Protein AF-A0A7K3GEI6-F1 (afdb_monomer)

Nearest PDB structures (foldseek):
  5hxy-assembly2_B  TM=5.503E-01  e=3.562E-04  Thermoplasma acidophilum DSM 1728
  2a3v-assembly1_A  TM=6.502E-01  e=7.588E-03  Vibrio cholerae O1 biovar El Tor str. N16961
  2a3v-assembly1_C  TM=6.602E-01  e=9.518E-03  Vibrio cholerae O1 biovar El Tor str. N16961
  1drg-assembly1_A  TM=6.768E-01  e=1.497E-02  Punavirus P1
  1z19-assembly1_A-2  TM=5.335E-01  e=3.845E-03  Lambdavirus lambda

Solvent-accessible surface area (backbone atoms only — not comparable to full-atom values): 9879 Å² total; per-residue (Å²): 112,80,69,53,55,52,53,51,50,54,54,32,51,76,64,68,75,54,78,98,75,85,75,79,77,79,78,77,75,74,92,83,58,65,61,53,73,66,60,48,49,53,47,42,50,43,36,76,69,43,81,88,51,56,64,68,50,24,36,54,45,40,48,16,43,64,66,29,51,51,56,68,64,60,29,71,31,33,49,78,32,55,45,69,75,88,84,53,33,27,39,54,56,96,86,41,78,44,79,44,58,70,73,57,30,52,42,50,50,53,40,31,52,53,35,52,58,59,34,70,78,50,60,87,49,42,100,66,49,29,47,36,49,32,94,55,58,59,38,48,38,54,55,70,56,52,53,53,52,33,45,75,72,72,37,59,60,66,21,27,21,45,41,24,49,50,53,60,57,68,73,54,133

Secondary structure (DSSP, 8-state):
-HHHHHHHHHHHHTTT-S-S--------PPP-----HHHHHHHHHHHHH-TTS-HHHHHHHHHHHHH---HHHHHT-BTTSEEE-SS-EEEEETTEEEEPPHHHHHHHHHHHHHHHHHHHT-TTS-SS-BSSB-SSTTSBPPHHHHHHHHHHTT--HHHHHHHHHHHHHHT--

Foldseek 3Di:
DVVVVVVVVVVCVVVVNDDDDDDDDPDDDDDDAADDPVLLVVQLCCLQPVPVADLLLSLVLNCLLQQLDQLVQLQPAFLVQFDPPPVWTWGQRVNDTDTDDPSSNVSLVVLSVVQVVVCVVPVVQDVTFTSAAPPRRVHTHDSVVSCVSNVVVVRNSSNSSSVNVVVVVVPPD

pLDDT: mean 85.32, std 12.07, range [47.84, 97.69]

Structure (mmCIF, N/CA/C/O backbone):
data_AF-A0A7K3GEI6-F1
#
_entry.id   AF-A0A7K3GEI6-F1
#
loop_
_atom_site.group_PDB
_atom_site.id
_atom_site.type_symbol
_atom_site.label_atom_id
_atom_site.label_alt_id
_atom_site.label_comp_id
_atom_site.label_asym_id
_atom_site.label_entity_id
_atom_site.label_seq_id
_atom_site.pdbx_PDB_ins_code
_atom_site.Cartn_x
_atom_site.Cartn_y
_atom_site.Cartn_z
_atom_site.occupancy
_atom_site.B_iso_or_equiv
_atom_site.auth_seq_id
_atom_site.auth_comp_id
_atom_site.auth_asym_id
_atom_site.auth_atom_id
_atom_site.pdbx_PDB_model_num
ATOM 1 N N . GLU A 1 1 ? -1.540 -9.153 28.457 1.00 50.53 1 GLU A N 1
ATOM 2 C CA . GLU A 1 1 ? -2.077 -8.898 29.810 1.00 50.53 1 GLU A CA 1
ATOM 3 C C . GLU A 1 1 ? -3.606 -8.743 29.888 1.00 50.53 1 GLU A C 1
ATOM 5 O O . GLU A 1 1 ? -4.266 -9.713 30.228 1.00 50.53 1 GLU A O 1
ATOM 10 N N . ARG A 1 2 ? -4.267 -7.625 29.520 1.00 51.91 2 ARG A N 1
ATOM 11 C CA . ARG A 1 2 ? -5.748 -7.498 29.722 1.00 51.91 2 ARG A CA 1
ATOM 12 C C . ARG A 1 2 ? -6.632 -8.464 28.908 1.00 51.91 2 ARG A C 1
ATOM 14 O O . ARG A 1 2 ? -7.770 -8.736 29.287 1.00 51.91 2 ARG A O 1
ATOM 21 N N . ARG A 1 3 ? -6.141 -8.974 27.773 1.00 54.47 3 ARG A N 1
ATOM 22 C CA . ARG A 1 3 ? -6.881 -9.917 26.909 1.00 54.47 3 ARG A CA 1
ATOM 23 C C . ARG A 1 3 ? -6.911 -11.334 27.500 1.00 54.47 3 ARG A C 1
ATOM 25 O O . ARG A 1 3 ? -7.898 -12.038 27.308 1.00 54.47 3 ARG A O 1
ATOM 32 N N . GLU A 1 4 ? -5.875 -11.700 28.254 1.00 60.50 4 GLU A N 1
ATOM 33 C CA . GLU A 1 4 ? -5.721 -13.007 28.909 1.00 60.50 4 GLU A CA 1
ATOM 34 C C . GLU A 1 4 ? -6.626 -13.115 30.136 1.00 60.50 4 GLU A C 1
ATOM 36 O O . GLU A 1 4 ? -7.313 -14.118 30.301 1.00 60.50 4 GLU A O 1
ATOM 41 N N . VAL A 1 5 ? -6.761 -12.027 30.904 1.00 67.94 5 VAL A N 1
ATOM 42 C CA . VAL A 1 5 ? -7.692 -11.938 32.045 1.00 67.94 5 VAL A CA 1
ATOM 43 C C . VAL A 1 5 ? -9.134 -12.234 31.622 1.00 67.94 5 VAL A C 1
ATOM 45 O O . VAL A 1 5 ? -9.867 -12.927 32.317 1.00 67.94 5 VAL A O 1
ATOM 48 N N . ARG A 1 6 ? -9.558 -11.772 30.442 1.00 64.38 6 ARG A N 1
ATOM 49 C CA . ARG A 1 6 ? -10.926 -12.001 29.956 1.00 64.38 6 ARG A CA 1
ATOM 50 C C . ARG A 1 6 ? -11.155 -13.438 29.483 1.00 64.38 6 ARG A C 1
ATOM 52 O O . ARG A 1 6 ? -12.241 -13.973 29.696 1.00 64.38 6 ARG A O 1
ATOM 59 N N . ALA A 1 7 ? -10.154 -14.057 28.855 1.00 69.31 7 ALA A N 1
ATOM 60 C CA . ALA A 1 7 ? -10.209 -15.472 28.491 1.00 69.31 7 ALA A CA 1
ATOM 61 C C . ALA A 1 7 ? -10.285 -16.346 29.752 1.00 69.31 7 ALA A C 1
ATOM 63 O O . ALA A 1 7 ? -11.140 -17.223 29.834 1.00 69.31 7 ALA A O 1
ATOM 64 N N . PHE A 1 8 ? -9.483 -16.018 30.767 1.00 73.25 8 PHE A N 1
ATOM 65 C CA . PHE A 1 8 ? -9.502 -16.674 32.071 1.00 73.25 8 PHE A CA 1
ATOM 66 C C . PHE A 1 8 ? -10.840 -16.500 32.806 1.00 73.25 8 PHE A C 1
ATOM 68 O O . PHE A 1 8 ? -11.399 -17.478 33.284 1.00 73.25 8 PHE A O 1
ATOM 75 N N . ILE A 1 9 ? -11.422 -15.295 32.831 1.00 72.25 9 ILE A N 1
ATOM 76 C CA . ILE A 1 9 ? -12.725 -15.049 33.478 1.00 72.25 9 ILE A CA 1
ATOM 77 C C . ILE A 1 9 ? -13.868 -15.756 32.738 1.00 72.25 9 ILE A C 1
ATOM 79 O O . ILE A 1 9 ? -14.776 -16.286 33.373 1.00 72.25 9 ILE A O 1
ATOM 83 N N . THR A 1 10 ? -13.822 -15.815 31.404 1.00 71.31 10 THR A N 1
ATOM 84 C CA . THR A 1 10 ? -14.814 -16.563 30.609 1.00 71.31 10 THR A CA 1
ATOM 85 C C . THR A 1 10 ? -14.706 -18.066 30.884 1.00 71.31 10 THR A C 1
ATOM 87 O O . THR A 1 10 ? -15.714 -18.727 31.121 1.00 71.31 10 THR A O 1
ATOM 90 N N . TRP A 1 11 ? -13.479 -18.590 30.931 1.00 77.31 11 TRP A N 1
ATOM 91 C CA . TRP A 1 11 ? -13.173 -19.974 31.298 1.00 77.31 11 TRP A CA 1
ATOM 92 C C . TRP A 1 11 ? -13.613 -20.315 32.732 1.00 77.31 11 TRP A C 1
ATOM 94 O O . TRP A 1 11 ? -14.199 -21.371 32.959 1.00 77.31 11 TRP A O 1
ATOM 104 N N . ALA A 1 12 ? -13.389 -19.410 33.688 1.00 74.69 12 ALA A N 1
ATOM 105 C CA . ALA A 1 12 ? -13.727 -19.604 35.096 1.00 74.69 12 ALA A CA 1
ATOM 106 C C . ALA A 1 12 ? -15.241 -19.521 35.349 1.00 74.69 12 ALA A C 1
ATOM 108 O O . ALA A 1 12 ? -15.768 -20.308 36.134 1.00 74.69 12 ALA A O 1
ATOM 109 N N . ARG A 1 13 ? -15.962 -18.645 34.627 1.00 71.81 13 ARG A N 1
ATOM 110 C CA . ARG A 1 13 ? -17.436 -18.628 34.600 1.00 71.81 13 ARG A CA 1
ATOM 111 C C . ARG A 1 13 ? -18.013 -19.929 34.045 1.00 71.81 13 ARG A C 1
ATOM 113 O O . ARG A 1 13 ? -18.957 -20.454 34.617 1.00 71.81 13 ARG A O 1
ATOM 120 N N . GLY A 1 14 ? -17.417 -20.483 32.986 1.00 70.69 14 GLY A N 1
ATOM 121 C CA . GLY A 1 14 ? -17.824 -21.780 32.429 1.00 70.69 14 GLY A CA 1
ATOM 122 C C . GLY A 1 14 ? -17.615 -22.971 33.374 1.00 70.69 14 GLY A C 1
ATOM 123 O O . GLY A 1 14 ? -18.184 -24.032 33.143 1.00 70.69 14 GLY A O 1
ATOM 124 N N . ARG A 1 15 ? -16.818 -22.805 34.439 1.00 76.69 15 ARG A N 1
ATOM 125 C CA . ARG A 1 15 ? -16.563 -23.821 35.474 1.00 76.69 15 ARG A CA 1
ATOM 126 C C . ARG A 1 15 ? -17.203 -23.497 36.831 1.00 76.69 15 ARG A C 1
ATOM 128 O O . ARG A 1 15 ? -16.902 -24.179 37.804 1.00 76.69 15 ARG A O 1
ATOM 135 N N . SER A 1 16 ? -18.046 -22.465 36.914 1.00 70.94 16 SER A N 1
ATOM 136 C CA . SER A 1 16 ? -18.673 -22.006 38.167 1.00 70.94 16 SER A CA 1
ATOM 137 C C . SER A 1 16 ? -17.674 -21.667 39.286 1.00 70.94 16 SER A C 1
ATOM 139 O O . SER A 1 16 ? -17.991 -21.773 40.465 1.00 70.94 16 SER A O 1
ATOM 141 N N . LEU A 1 17 ? -16.456 -21.247 38.924 1.00 72.69 17 LEU A N 1
ATOM 142 C CA . LEU A 1 17 ? -15.379 -20.925 39.873 1.00 72.69 17 LEU A CA 1
ATOM 143 C C . LEU A 1 17 ? -15.407 -19.457 40.342 1.00 72.69 17 LEU A C 1
ATOM 145 O O . LEU A 1 17 ? -14.544 -19.043 41.110 1.00 72.69 17 LEU A O 1
ATOM 149 N N . LEU A 1 18 ? -16.359 -18.652 39.855 1.00 63.88 18 LEU A N 1
ATOM 150 C CA . LEU A 1 18 ? -16.500 -17.227 40.167 1.00 63.88 18 LEU A CA 1
ATOM 151 C C . LEU A 1 18 ? -17.973 -16.8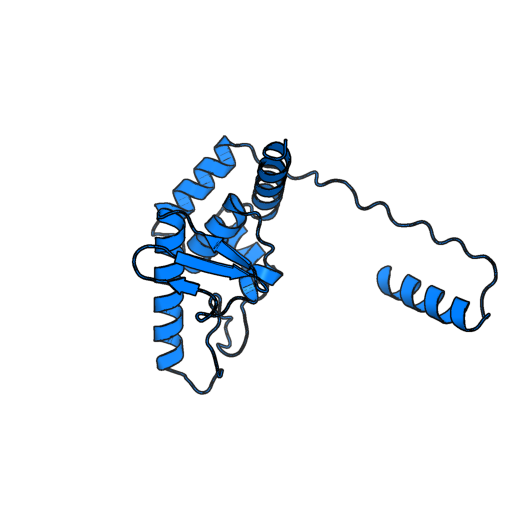62 40.396 1.00 63.88 18 LEU A C 1
ATOM 153 O O . LEU A 1 18 ? -18.846 -17.350 39.680 1.00 63.88 18 LEU A O 1
ATOM 157 N N . GLY A 1 19 ? -18.224 -15.952 41.344 1.00 66.94 19 GLY A N 1
ATOM 158 C CA . GLY A 1 19 ? -19.508 -15.257 41.495 1.00 66.94 19 GLY A CA 1
ATOM 159 C C . GLY A 1 19 ? -19.751 -14.207 40.398 1.00 66.94 19 GLY A C 1
ATOM 160 O O . GLY A 1 19 ? -19.047 -14.161 39.384 1.00 66.94 19 GLY A O 1
ATOM 161 N N . GLU A 1 20 ? -20.748 -13.339 40.591 1.00 57.25 20 GLU A N 1
ATOM 162 C CA . GLU A 1 20 ? -21.170 -12.348 39.593 1.00 57.25 20 GLU A CA 1
ATOM 163 C C . GLU A 1 20 ? -20.131 -11.218 39.411 1.00 57.25 20 GLU A C 1
ATOM 165 O O . GLU A 1 20 ? -20.207 -10.143 39.993 1.00 57.25 20 GLU A O 1
ATOM 170 N N . LEU A 1 21 ? -19.101 -11.473 38.601 1.00 60.53 21 LEU A N 1
ATOM 171 C CA . LEU A 1 21 ? -18.033 -10.511 38.320 1.00 60.53 21 LEU A CA 1
ATOM 172 C C . LEU A 1 21 ? -18.286 -9.800 36.987 1.00 60.53 21 LEU A C 1
ATOM 174 O O . LEU A 1 21 ? -17.999 -10.362 35.928 1.00 60.53 21 LEU A O 1
ATOM 178 N N . VAL A 1 22 ? -18.811 -8.576 37.000 1.00 60.19 22 VAL A N 1
ATOM 179 C CA . VAL A 1 22 ? -18.979 -7.764 35.782 1.00 60.19 22 VAL A CA 1
ATOM 180 C C . VAL A 1 22 ? -17.644 -7.118 35.414 1.00 60.19 22 VAL A C 1
ATOM 182 O O . VAL A 1 22 ? -17.182 -6.200 36.083 1.00 60.19 22 VAL A O 1
ATOM 185 N N . VAL A 1 23 ? -17.014 -7.582 34.332 1.00 64.12 23 VAL A N 1
ATOM 186 C CA . VAL A 1 23 ? -15.820 -6.931 33.770 1.00 64.12 23 VAL A CA 1
ATOM 187 C C . VAL A 1 23 ? -16.275 -5.839 32.800 1.00 64.12 23 VAL A C 1
ATOM 189 O O . VAL A 1 23 ? -16.853 -6.174 31.759 1.00 64.12 23 VAL A O 1
ATOM 192 N N . PRO A 1 24 ? -16.011 -4.547 33.071 1.00 62.53 24 PRO A N 1
ATOM 193 C CA . PRO A 1 24 ? -16.383 -3.477 32.158 1.00 62.53 24 PRO A CA 1
ATOM 194 C C . PRO A 1 24 ? -15.694 -3.669 30.808 1.00 62.53 24 PRO A C 1
ATOM 196 O O . PRO A 1 24 ? -14.483 -3.900 30.720 1.00 62.53 24 PRO A O 1
ATOM 199 N N . ARG A 1 25 ? -16.464 -3.564 29.723 1.00 58.53 25 ARG A N 1
ATOM 200 C CA . ARG A 1 25 ? -15.909 -3.591 28.369 1.00 58.53 25 ARG A CA 1
ATOM 201 C C . ARG A 1 25 ? -15.037 -2.345 28.214 1.00 58.53 25 ARG A C 1
ATOM 203 O O . ARG A 1 25 ? -15.547 -1.230 28.282 1.00 58.53 25 ARG A O 1
ATOM 210 N N . ALA A 1 26 ? -13.728 -2.526 28.029 1.00 62.66 26 ALA A N 1
ATOM 211 C CA . ALA A 1 26 ? -12.836 -1.406 27.748 1.00 62.66 26 ALA A CA 1
ATOM 212 C C . ALA A 1 26 ? -13.373 -0.655 26.521 1.00 62.66 26 ALA A C 1
ATOM 214 O O . ALA A 1 26 ? -13.489 -1.244 25.442 1.00 62.66 26 ALA A O 1
ATOM 215 N N . ARG A 1 27 ? -13.743 0.619 26.699 1.00 57.66 27 ARG A N 1
ATOM 216 C CA . ARG A 1 27 ? -14.140 1.477 25.582 1.00 57.66 27 ARG A CA 1
ATOM 217 C C . ARG A 1 27 ? -12.931 1.606 24.663 1.00 57.66 27 ARG A C 1
ATOM 219 O O . ARG A 1 27 ? -11.873 2.064 25.087 1.00 57.66 27 ARG A O 1
ATOM 226 N N . ILE A 1 28 ? -13.076 1.155 23.423 1.00 64.38 28 ILE A N 1
ATOM 227 C CA . ILE A 1 28 ? -12.092 1.445 22.386 1.00 64.38 28 ILE A CA 1
ATOM 228 C C . ILE A 1 28 ? -12.286 2.924 22.062 1.00 64.38 28 ILE A C 1
ATOM 230 O O . ILE A 1 28 ? -13.370 3.312 21.631 1.00 64.38 28 ILE A O 1
ATOM 234 N N . ALA A 1 29 ? -11.277 3.748 22.348 1.00 68.06 29 ALA A N 1
ATOM 235 C CA . ALA A 1 29 ? -11.319 5.163 22.008 1.00 68.06 29 ALA A CA 1
ATOM 236 C C . ALA A 1 29 ? -11.502 5.326 20.492 1.00 68.06 29 ALA A C 1
ATOM 238 O O . ALA A 1 29 ? -10.930 4.556 19.712 1.00 68.06 29 ALA A O 1
ATOM 239 N N . ALA A 1 30 ? -12.297 6.319 20.091 1.00 69.50 30 ALA A N 1
ATOM 240 C CA . ALA A 1 30 ? -12.424 6.686 18.688 1.00 69.50 30 ALA A CA 1
ATOM 241 C C . ALA A 1 30 ? -11.033 7.006 18.101 1.00 69.50 30 ALA A C 1
ATOM 243 O O . ALA A 1 30 ? -10.150 7.463 18.839 1.00 69.50 30 ALA A O 1
ATOM 244 N N . PRO A 1 31 ? -10.802 6.757 16.798 1.00 71.62 31 PRO A N 1
ATOM 245 C CA . PRO A 1 31 ? -9.582 7.211 16.147 1.00 71.62 31 PRO A CA 1
ATOM 246 C C . PRO A 1 31 ? -9.416 8.717 16.379 1.00 71.62 31 PRO A C 1
ATOM 248 O O . PRO A 1 31 ? -10.359 9.467 16.171 1.00 71.62 31 PRO A O 1
ATOM 251 N N . SER A 1 32 ? -8.243 9.143 16.845 1.00 79.00 32 SER A N 1
ATOM 252 C CA . SER A 1 32 ? -7.947 10.552 17.153 1.00 79.00 32 SER A CA 1
ATOM 253 C C . SER A 1 32 ? -6.798 11.123 16.324 1.00 79.00 32 SER A C 1
ATOM 255 O O . SER A 1 32 ? -6.472 12.298 16.437 1.00 79.00 32 SER A O 1
ATOM 257 N N . VAL A 1 33 ? -6.156 10.281 15.513 1.00 82.88 33 VAL A N 1
ATOM 258 C CA . VAL A 1 33 ? -5.004 10.651 14.691 1.00 82.88 33 VAL A CA 1
ATOM 259 C C . VAL A 1 33 ? -5.464 10.675 13.243 1.00 82.88 33 VAL A C 1
ATOM 261 O O . VAL A 1 33 ? -5.697 9.612 12.666 1.00 82.88 33 VAL A O 1
ATOM 264 N N . PHE A 1 34 ? -5.588 11.869 12.687 1.00 85.56 34 PHE A N 1
ATOM 265 C CA . PHE A 1 34 ? -5.954 12.137 11.298 1.00 85.56 34 PHE A CA 1
ATOM 266 C C . PHE A 1 34 ? -4.881 13.033 10.675 1.00 85.56 34 PHE A C 1
ATOM 268 O O . PHE A 1 34 ? -4.053 13.588 11.398 1.00 85.56 34 PHE A O 1
ATOM 275 N N . MET A 1 35 ? -4.869 13.109 9.350 1.00 89.62 35 MET A N 1
ATOM 276 C CA . MET A 1 35 ? -4.080 14.091 8.599 1.00 89.62 35 MET A CA 1
ATOM 277 C C . MET A 1 35 ? -5.043 15.024 7.866 1.00 89.62 35 MET A C 1
ATOM 279 O O . MET A 1 35 ? -6.235 14.727 7.772 1.00 89.62 35 MET A O 1
ATOM 283 N N . THR A 1 36 ? -4.562 16.150 7.369 1.00 88.38 36 THR A N 1
ATOM 284 C CA . THR A 1 36 ? -5.364 16.986 6.471 1.00 88.38 36 THR A CA 1
ATOM 285 C C . THR A 1 36 ? -5.445 16.345 5.082 1.00 88.38 36 THR A C 1
ATOM 287 O O . THR A 1 36 ? -4.620 15.498 4.724 1.00 88.38 36 THR A O 1
ATOM 290 N N . ASP A 1 37 ? -6.435 16.738 4.281 1.00 86.00 37 ASP A N 1
ATOM 291 C CA . ASP A 1 37 ? -6.546 16.266 2.893 1.00 86.00 37 ASP A CA 1
ATOM 292 C C . ASP A 1 37 ? -5.344 16.718 2.043 1.00 86.00 37 ASP A C 1
ATOM 294 O O . ASP A 1 37 ? -4.873 15.970 1.185 1.00 86.00 37 ASP A O 1
ATOM 298 N N . GLU A 1 38 ? -4.791 17.899 2.342 1.00 88.81 38 GLU A N 1
ATOM 299 C CA . GLU A 1 38 ? -3.553 18.428 1.754 1.00 88.81 38 GLU A CA 1
ATOM 300 C C . GLU A 1 38 ? -2.361 17.500 2.053 1.00 88.81 38 GLU A C 1
ATOM 302 O O . GLU A 1 38 ? -1.683 17.037 1.136 1.00 88.81 38 GLU A O 1
ATOM 307 N N . GLU A 1 39 ? -2.153 17.141 3.327 1.00 91.62 39 GLU A N 1
ATOM 308 C CA . GLU A 1 39 ? -1.071 16.244 3.763 1.00 91.62 39 GLU A CA 1
ATOM 309 C C . GLU A 1 39 ? -1.198 14.848 3.136 1.00 91.62 39 GLU A C 1
ATOM 311 O O . GLU A 1 39 ? -0.198 14.217 2.776 1.00 91.62 39 GLU A O 1
ATOM 316 N N . GLN A 1 40 ? -2.427 14.342 3.009 1.00 91.88 40 GLN A N 1
ATOM 317 C CA . GLN A 1 40 ? -2.684 13.057 2.367 1.00 91.88 40 GLN A CA 1
ATOM 318 C C . GLN A 1 40 ? -2.374 13.101 0.872 1.00 91.88 40 GLN A C 1
ATOM 320 O O . GLN A 1 40 ? -1.754 12.173 0.343 1.00 91.88 40 GLN A O 1
ATOM 325 N N . THR A 1 41 ? -2.789 14.175 0.204 1.00 91.94 41 THR A N 1
ATOM 326 C CA . THR A 1 41 ? -2.553 14.402 -1.224 1.00 91.94 41 THR A CA 1
ATOM 327 C C . THR A 1 41 ? -1.061 14.526 -1.513 1.00 91.94 41 THR A C 1
ATOM 329 O O . THR A 1 41 ? -0.554 13.862 -2.416 1.00 91.94 41 THR A O 1
ATOM 332 N N . GLU A 1 42 ? -0.324 15.282 -0.698 1.00 94.69 42 GLU A N 1
ATOM 333 C CA . GLU A 1 42 ? 1.131 15.402 -0.804 1.00 94.69 42 GLU A CA 1
ATOM 334 C C . GLU A 1 42 ? 1.825 14.037 -0.659 1.00 94.69 42 GLU A C 1
ATOM 336 O O . GLU A 1 42 ? 2.670 13.663 -1.478 1.00 94.69 42 GLU A O 1
ATOM 341 N N . GLN A 1 43 ? 1.442 13.243 0.346 1.00 95.25 43 GLN A N 1
ATOM 342 C CA . GLN A 1 43 ? 2.017 11.911 0.544 1.00 95.25 43 GLN A CA 1
ATOM 343 C C . GLN A 1 43 ? 1.696 10.956 -0.614 1.00 95.25 43 GLN A C 1
ATOM 345 O O . GLN A 1 43 ? 2.569 10.185 -1.018 1.00 95.25 43 GLN A O 1
ATOM 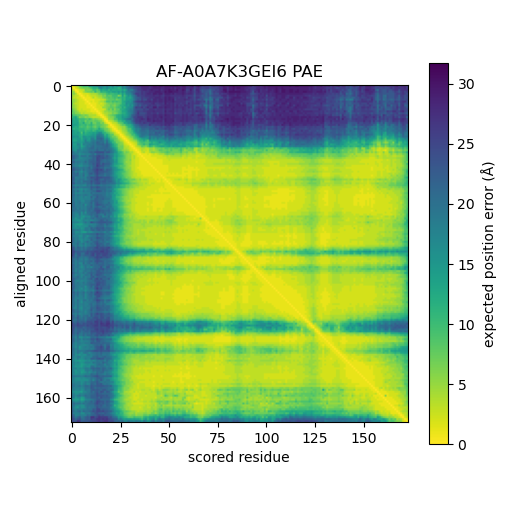350 N N . LEU A 1 44 ? 0.486 11.018 -1.182 1.00 94.31 44 LEU A N 1
ATOM 351 C CA . LEU A 1 44 ? 0.116 10.245 -2.372 1.00 94.31 44 LEU A CA 1
ATOM 352 C C . LEU A 1 44 ? 0.941 10.661 -3.595 1.00 94.31 44 LEU A C 1
ATOM 354 O O . LEU A 1 44 ? 1.493 9.792 -4.271 1.00 94.31 44 LEU A O 1
ATOM 358 N N . HIS A 1 45 ? 1.102 11.965 -3.843 1.00 94.38 45 HIS A N 1
ATOM 359 C CA . HIS A 1 45 ? 1.955 12.467 -4.923 1.00 94.38 45 HIS A CA 1
ATOM 360 C C . HIS A 1 45 ? 3.393 11.968 -4.790 1.00 94.38 45 HIS A C 1
ATOM 362 O O . HIS A 1 45 ? 3.971 11.495 -5.769 1.00 94.38 45 HIS A O 1
ATOM 368 N N . ARG A 1 46 ? 3.951 11.973 -3.574 1.00 96.06 46 ARG A N 1
ATOM 369 C CA . ARG A 1 46 ? 5.276 11.395 -3.316 1.00 96.06 46 ARG A CA 1
ATOM 370 C C . ARG A 1 46 ? 5.309 9.895 -3.602 1.00 96.06 46 ARG A C 1
ATOM 372 O O . ARG A 1 46 ? 6.232 9.428 -4.261 1.00 96.06 46 ARG A O 1
ATOM 379 N N . CYS A 1 47 ? 4.298 9.125 -3.191 1.00 96.00 47 CYS A N 1
ATOM 380 C CA . CYS A 1 47 ? 4.229 7.704 -3.541 1.00 96.00 47 CYS A CA 1
ATOM 381 C C . CYS A 1 47 ? 4.246 7.472 -5.064 1.00 96.00 47 CYS A C 1
ATOM 383 O O . CYS A 1 47 ? 4.886 6.524 -5.519 1.00 96.00 47 CYS A O 1
ATOM 385 N N . PHE A 1 48 ? 3.595 8.322 -5.860 1.00 95.00 48 PHE A N 1
ATOM 386 C CA . PHE A 1 48 ? 3.520 8.145 -7.314 1.00 95.00 48 PHE A CA 1
ATOM 387 C C . PHE A 1 48 ? 4.737 8.677 -8.076 1.00 95.00 48 PHE A C 1
ATOM 389 O O . PHE A 1 48 ? 5.169 8.021 -9.029 1.00 95.00 48 PHE A O 1
ATOM 396 N N . GLY A 1 49 ? 5.308 9.808 -7.654 1.00 93.31 49 GLY A N 1
ATOM 397 C CA . GLY A 1 49 ? 6.320 10.549 -8.417 1.00 93.31 49 GLY A CA 1
ATOM 398 C C . GLY A 1 49 ? 7.741 10.553 -7.848 1.00 93.31 49 GLY A C 1
ATOM 399 O O . GLY A 1 49 ? 8.667 10.879 -8.582 1.00 93.31 49 GLY A O 1
ATOM 400 N N . ASP A 1 50 ? 7.950 10.196 -6.577 1.00 94.75 50 ASP A N 1
ATOM 401 C CA . ASP A 1 50 ? 9.280 10.247 -5.956 1.00 94.75 50 ASP A CA 1
ATOM 402 C C . ASP A 1 50 ? 10.007 8.898 -6.088 1.00 94.75 50 ASP A C 1
ATOM 404 O O . ASP A 1 50 ? 9.847 7.993 -5.265 1.00 94.75 50 ASP A O 1
ATOM 408 N N . ASP A 1 51 ? 10.819 8.756 -7.137 1.00 92.75 51 ASP A N 1
ATOM 409 C CA . ASP A 1 51 ? 11.611 7.546 -7.395 1.00 92.75 51 ASP A CA 1
ATOM 410 C C . ASP A 1 51 ? 12.779 7.346 -6.407 1.00 92.75 51 ASP A C 1
ATOM 412 O O . ASP A 1 51 ? 13.375 6.268 -6.383 1.00 92.75 51 ASP A O 1
ATOM 416 N N . SER A 1 52 ? 13.083 8.328 -5.545 1.00 94.19 52 SER A N 1
ATOM 417 C CA . SER A 1 52 ? 14.046 8.141 -4.447 1.00 94.19 52 SER A CA 1
ATOM 418 C C . SER A 1 52 ? 13.483 7.268 -3.319 1.00 94.19 52 SER A C 1
ATOM 420 O O . SER A 1 52 ? 14.233 6.687 -2.527 1.00 94.19 52 SER A O 1
ATOM 422 N N . LEU A 1 53 ? 12.153 7.140 -3.247 1.00 96.00 53 LEU A N 1
ATOM 423 C CA . LEU A 1 53 ? 11.489 6.263 -2.298 1.00 96.00 53 LEU A CA 1
ATOM 424 C C . LEU A 1 53 ? 11.570 4.801 -2.762 1.00 96.00 53 LEU A C 1
ATOM 426 O O . LEU A 1 53 ? 11.263 4.496 -3.918 1.00 96.00 53 LEU A O 1
ATOM 430 N N . PRO A 1 54 ? 11.879 3.857 -1.852 1.00 96.44 54 PRO A N 1
ATOM 431 C CA . PRO A 1 54 ? 11.819 2.436 -2.167 1.00 96.44 54 PRO A CA 1
ATOM 432 C C . PRO A 1 54 ? 10.448 2.027 -2.727 1.00 96.44 54 PRO A C 1
ATOM 434 O O . PRO A 1 54 ? 9.407 2.463 -2.228 1.00 96.44 54 PRO A O 1
ATOM 437 N N . LEU A 1 55 ? 10.434 1.153 -3.736 1.00 96.81 55 LEU A N 1
ATOM 438 C CA . LEU A 1 55 ? 9.199 0.737 -4.411 1.00 96.81 55 LEU A CA 1
ATOM 439 C C . LEU A 1 55 ? 8.166 0.128 -3.449 1.00 96.81 55 LEU A C 1
ATOM 441 O O . LEU A 1 55 ? 6.971 0.403 -3.562 1.00 96.81 55 LEU A O 1
ATOM 445 N N . ASP A 1 56 ? 8.620 -0.626 -2.448 1.00 95.31 56 ASP A N 1
ATOM 446 C CA . ASP A 1 56 ? 7.749 -1.219 -1.435 1.00 95.31 56 ASP A CA 1
ATOM 447 C C . ASP A 1 56 ? 7.110 -0.156 -0.524 1.00 95.31 56 ASP A C 1
ATOM 449 O O . ASP A 1 56 ? 5.947 -0.288 -0.145 1.00 95.31 56 ASP A O 1
ATOM 453 N N . VAL A 1 57 ? 7.829 0.932 -0.228 1.00 96.62 57 VAL A N 1
ATOM 454 C CA . VAL A 1 57 ? 7.326 2.098 0.521 1.00 96.62 57 VAL A CA 1
ATOM 455 C C . VAL A 1 57 ? 6.279 2.844 -0.293 1.00 96.62 57 VAL A C 1
ATOM 457 O O . VAL A 1 57 ? 5.209 3.139 0.235 1.00 96.62 57 VAL A O 1
ATOM 460 N N . ARG A 1 58 ? 6.551 3.105 -1.575 1.00 97.69 58 ARG A N 1
ATOM 461 C CA . ARG A 1 58 ? 5.609 3.765 -2.493 1.00 97.69 58 ARG A CA 1
ATOM 462 C C . ARG A 1 58 ? 4.323 2.961 -2.646 1.00 97.69 58 ARG A C 1
ATOM 464 O O . ARG A 1 58 ? 3.231 3.493 -2.470 1.00 97.69 58 ARG A O 1
ATOM 471 N N . THR A 1 59 ? 4.457 1.659 -2.891 1.00 97.31 59 THR A N 1
ATOM 472 C CA . THR A 1 59 ? 3.323 0.748 -3.095 1.00 97.31 59 THR A CA 1
ATOM 473 C C . THR A 1 59 ? 2.497 0.589 -1.817 1.00 97.31 59 THR A C 1
ATOM 475 O O . THR A 1 59 ? 1.279 0.770 -1.838 1.00 97.31 59 THR A O 1
ATOM 478 N N . ALA A 1 60 ? 3.137 0.291 -0.679 1.00 96.44 60 ALA A N 1
ATOM 479 C CA . ALA A 1 60 ? 2.425 0.132 0.588 1.00 96.44 60 ALA A CA 1
ATOM 480 C C . ALA A 1 60 ? 1.815 1.451 1.085 1.00 96.44 60 ALA A C 1
ATOM 482 O O . ALA A 1 60 ? 0.717 1.444 1.647 1.00 96.44 60 ALA A O 1
ATOM 483 N N . GLY A 1 61 ? 2.510 2.571 0.866 1.00 96.06 61 GLY A N 1
ATOM 484 C CA . GLY A 1 61 ? 2.039 3.918 1.170 1.00 96.06 61 GLY A CA 1
ATOM 485 C C . GLY A 1 61 ? 0.768 4.249 0.399 1.00 96.06 61 GLY A C 1
ATOM 486 O O . GLY A 1 61 ? -0.255 4.498 1.031 1.00 96.06 61 GLY A O 1
ATOM 487 N N . ALA A 1 62 ? 0.790 4.141 -0.932 1.00 96.25 62 ALA A N 1
ATOM 488 C CA . ALA A 1 62 ? -0.369 4.417 -1.782 1.00 96.25 62 ALA A CA 1
ATOM 489 C C . ALA A 1 62 ? -1.589 3.557 -1.411 1.00 96.25 62 ALA A C 1
ATOM 491 O O . ALA A 1 62 ? -2.686 4.080 -1.229 1.00 96.25 62 ALA A O 1
ATOM 492 N N . LEU A 1 63 ? -1.399 2.247 -1.209 1.00 95.25 63 LEU A N 1
ATOM 493 C CA . LEU A 1 63 ? -2.485 1.345 -0.805 1.00 95.25 63 LEU A CA 1
ATOM 494 C C . LEU A 1 63 ? -3.062 1.686 0.579 1.00 95.25 63 LEU A C 1
ATOM 496 O O . LEU A 1 63 ? -4.263 1.546 0.812 1.00 95.25 63 LEU A O 1
ATOM 500 N N . THR A 1 64 ? -2.216 2.129 1.510 1.00 94.12 64 THR A N 1
ATOM 501 C CA . THR A 1 64 ? -2.649 2.506 2.862 1.00 94.12 64 THR A CA 1
ATOM 502 C C . THR A 1 64 ? -3.363 3.856 2.869 1.00 94.12 64 THR A C 1
ATOM 504 O O . THR A 1 64 ? -4.383 3.990 3.541 1.00 94.12 64 THR A O 1
ATOM 507 N N . LEU A 1 65 ? -2.832 4.836 2.135 1.00 93.12 65 LEU A N 1
ATOM 508 C CA . LEU A 1 65 ? -3.348 6.203 2.060 1.00 93.12 65 LEU A CA 1
ATOM 509 C C . LEU A 1 65 ? -4.664 6.275 1.286 1.00 93.12 65 LEU A C 1
ATOM 511 O O . LEU A 1 65 ? -5.549 7.013 1.690 1.00 93.12 65 LEU A O 1
ATOM 515 N N . LEU A 1 66 ? -4.808 5.500 0.209 1.00 91.56 66 LEU A N 1
ATOM 516 C CA . LEU A 1 66 ? -5.991 5.576 -0.647 1.00 91.56 66 LEU A CA 1
ATOM 517 C C . LEU A 1 66 ? -7.137 4.681 -0.163 1.00 91.56 66 LEU A C 1
ATOM 519 O O . LEU A 1 66 ? -8.287 5.098 -0.151 1.00 91.56 66 LEU A O 1
ATOM 523 N N . PHE A 1 67 ? -6.832 3.451 0.257 1.00 89.88 67 PHE A N 1
ATOM 524 C CA . PHE A 1 67 ? -7.860 2.451 0.581 1.00 89.88 67 PHE A CA 1
ATOM 525 C C . PHE A 1 67 ? -7.964 2.130 2.071 1.00 89.88 67 PHE A C 1
ATOM 527 O O . PHE A 1 67 ? -8.782 1.310 2.486 1.00 89.88 67 PHE A O 1
ATOM 534 N N . GLY A 1 68 ? -7.090 2.696 2.903 1.00 90.06 68 GLY A N 1
ATOM 535 C CA . GLY A 1 68 ? -7.092 2.406 4.331 1.00 90.06 68 GLY A CA 1
ATOM 536 C C . GLY A 1 68 ? -6.824 0.932 4.664 1.00 90.06 68 GLY A C 1
ATOM 537 O O . GLY A 1 68 ? -7.305 0.425 5.696 1.00 90.06 68 GLY A O 1
ATOM 538 N N . LEU A 1 69 ? -6.057 0.232 3.815 1.00 90.06 69 LEU A N 1
ATOM 539 C CA . LEU A 1 69 ? -5.720 -1.170 4.042 1.00 90.06 69 LEU A CA 1
ATOM 540 C C . LEU A 1 69 ? -4.946 -1.338 5.353 1.00 90.06 69 LEU A C 1
ATOM 542 O O . LEU A 1 69 ? -4.117 -0.523 5.762 1.00 90.06 69 LEU A O 1
ATOM 546 N N . GLN A 1 70 ? -5.246 -2.420 6.066 1.00 87.69 70 GLN A N 1
ATOM 547 C CA . GLN A 1 70 ? -4.500 -2.768 7.269 1.00 87.69 70 GLN A CA 1
ATOM 548 C C . GLN A 1 70 ? -3.161 -3.373 6.866 1.00 87.69 70 GLN A C 1
ATOM 550 O O . GLN A 1 70 ? -3.145 -4.276 6.039 1.00 87.69 70 GLN A O 1
ATOM 555 N N . HIS A 1 71 ? -2.063 -2.955 7.505 1.00 89.19 71 HIS A N 1
ATOM 556 C CA . HIS A 1 71 ? -0.740 -3.527 7.227 1.00 89.19 71 HIS A CA 1
ATOM 557 C C . HIS A 1 71 ? -0.732 -5.057 7.318 1.00 89.19 71 HIS A C 1
ATOM 559 O O . HIS A 1 71 ? -0.132 -5.697 6.477 1.00 89.19 71 HIS A O 1
ATOM 565 N N . THR A 1 72 ? -1.431 -5.656 8.287 1.00 87.25 72 THR A N 1
ATOM 566 C CA . THR A 1 72 ? -1.536 -7.122 8.396 1.00 87.25 72 THR A CA 1
ATOM 567 C C . THR A 1 72 ? -2.121 -7.750 7.134 1.00 87.25 72 THR A C 1
ATOM 569 O O . THR A 1 72 ? -1.555 -8.698 6.613 1.00 87.25 72 THR A O 1
ATOM 572 N N . LYS A 1 73 ? -3.194 -7.169 6.589 1.00 88.62 73 LYS A N 1
ATOM 573 C CA . LYS A 1 73 ? -3.825 -7.643 5.352 1.00 88.62 73 LYS A CA 1
ATOM 574 C C . LYS A 1 73 ? -3.003 -7.360 4.109 1.00 88.62 73 LYS A C 1
ATOM 576 O O . LYS A 1 73 ? -2.937 -8.201 3.230 1.00 88.62 73 LYS A O 1
ATOM 581 N N . LEU A 1 74 ? -2.357 -6.203 4.059 1.00 92.56 74 LEU A N 1
ATOM 582 C CA . LEU A 1 74 ? -1.478 -5.826 2.961 1.00 92.56 74 LEU A CA 1
ATOM 583 C C . LEU A 1 74 ? -0.247 -6.741 2.880 1.00 92.56 74 LEU A C 1
ATOM 585 O O . LEU A 1 74 ? 0.186 -7.099 1.793 1.00 92.56 74 LEU A O 1
ATOM 589 N N . LEU A 1 75 ? 0.300 -7.138 4.029 1.00 93.12 75 LEU A N 1
ATOM 590 C CA . LEU A 1 75 ? 1.502 -7.968 4.124 1.00 93.12 75 LEU A CA 1
ATOM 591 C C . LEU A 1 75 ? 1.224 -9.464 3.935 1.00 93.12 75 LEU A C 1
ATOM 593 O O . LEU A 1 75 ? 2.139 -10.207 3.607 1.00 93.12 75 LEU A O 1
ATOM 597 N N . GLU A 1 76 ? -0.030 -9.892 4.095 1.00 92.56 76 GLU A N 1
ATOM 598 C CA . GLU A 1 76 ? -0.506 -11.232 3.723 1.00 92.56 76 GLU A CA 1
ATOM 599 C C . GLU A 1 76 ? -0.640 -11.409 2.196 1.00 92.56 76 GLU A C 1
ATOM 601 O O . GLU A 1 76 ? -0.885 -12.522 1.740 1.00 92.56 76 GLU A O 1
ATOM 606 N N . LEU A 1 77 ? -0.485 -10.347 1.393 1.00 94.94 77 LEU A N 1
ATOM 607 C CA . LEU A 1 77 ? -0.617 -10.441 -0.061 1.00 94.94 77 LEU A CA 1
ATOM 608 C C . LEU A 1 77 ? 0.578 -11.138 -0.701 1.00 94.94 77 LEU A C 1
ATOM 610 O O . LEU A 1 77 ? 1.744 -10.864 -0.402 1.00 94.94 77 LEU A O 1
ATOM 614 N N . THR A 1 78 ? 0.271 -11.986 -1.670 1.00 95.00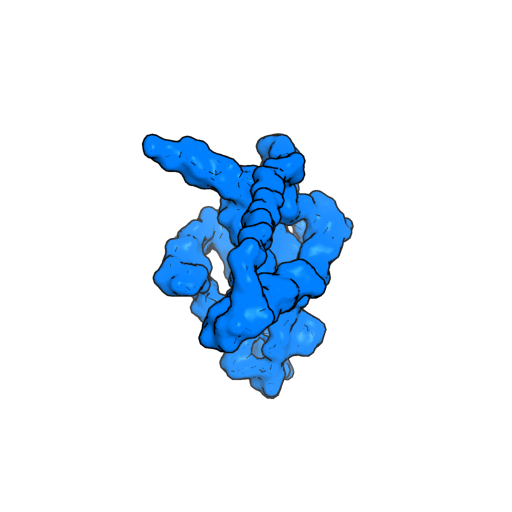 78 THR A N 1
ATOM 615 C CA . THR A 1 78 ? 1.221 -12.660 -2.547 1.00 95.00 78 THR A CA 1
ATOM 616 C C . THR A 1 78 ? 1.173 -12.072 -3.952 1.00 95.00 78 THR A C 1
ATOM 618 O O . THR A 1 78 ? 0.240 -11.366 -4.337 1.00 95.00 78 THR A O 1
ATOM 621 N N . VAL A 1 79 ? 2.154 -12.414 -4.787 1.00 94.94 79 VAL A N 1
ATOM 622 C CA . VAL A 1 79 ? 2.141 -12.017 -6.207 1.00 94.94 79 VAL A CA 1
ATOM 623 C C . VAL A 1 79 ? 0.981 -12.627 -7.009 1.00 94.94 79 VAL A C 1
ATOM 625 O O . VAL A 1 79 ? 0.791 -12.247 -8.167 1.00 94.94 79 VAL A O 1
ATOM 628 N N . ARG A 1 80 ? 0.277 -13.626 -6.453 1.00 94.38 80 ARG A N 1
ATOM 629 C CA . ARG A 1 80 ? -0.907 -14.260 -7.060 1.00 94.38 80 ARG A CA 1
ATOM 630 C C . ARG A 1 80 ? -2.189 -13.496 -6.748 1.00 94.38 80 ARG A C 1
ATOM 632 O O . ARG A 1 80 ? -3.143 -13.598 -7.508 1.00 94.38 80 ARG A O 1
ATOM 639 N N . ASP A 1 81 ? -2.187 -12.708 -5.677 1.00 95.94 81 ASP A N 1
ATOM 640 C CA . ASP A 1 81 ? -3.317 -11.853 -5.314 1.00 95.94 81 ASP A CA 1
ATOM 641 C C . ASP A 1 81 ? -3.390 -10.596 -6.188 1.00 95.94 81 ASP A C 1
ATOM 643 O O . ASP A 1 81 ? -4.400 -9.900 -6.186 1.00 95.94 81 ASP A O 1
ATOM 647 N N . VAL A 1 82 ? -2.345 -10.318 -6.973 1.00 96.69 82 VAL A N 1
ATOM 648 C CA . VAL A 1 82 ? -2.364 -9.295 -8.021 1.00 96.69 82 VAL A CA 1
ATOM 649 C C . VAL A 1 82 ? -2.956 -9.900 -9.291 1.00 96.69 82 VAL A C 1
ATOM 651 O O . VAL A 1 82 ? -2.283 -10.642 -10.011 1.00 96.69 82 VAL A O 1
ATOM 654 N N . VAL A 1 83 ? -4.214 -9.563 -9.564 1.00 95.81 83 VAL A N 1
ATOM 655 C CA . VAL A 1 83 ? -4.921 -9.936 -10.790 1.00 95.81 83 VAL A CA 1
ATOM 656 C C . VAL A 1 83 ? -4.717 -8.830 -11.809 1.00 95.81 83 VAL A C 1
ATOM 658 O O . VAL A 1 83 ? -5.007 -7.669 -11.539 1.00 95.81 83 VAL A O 1
ATOM 661 N N . ASP A 1 84 ? -4.198 -9.193 -12.969 1.00 94.56 84 ASP A N 1
ATOM 662 C CA . ASP A 1 84 ? -3.793 -8.253 -14.001 1.00 94.56 84 ASP A CA 1
ATOM 663 C C . ASP A 1 84 ? -4.201 -8.817 -15.358 1.00 94.56 84 ASP A C 1
ATOM 665 O O . ASP A 1 84 ? -3.680 -9.850 -15.782 1.00 94.56 84 ASP A O 1
ATOM 669 N N . ASP A 1 85 ? -5.168 -8.165 -15.994 1.00 88.19 85 ASP A N 1
ATOM 670 C CA . ASP A 1 85 ? -5.694 -8.535 -17.311 1.00 88.19 85 ASP A CA 1
ATOM 671 C C . ASP A 1 85 ? -5.176 -7.602 -18.423 1.00 88.19 85 ASP A C 1
ATOM 673 O O . ASP A 1 85 ? -5.759 -7.524 -19.502 1.00 88.19 85 ASP A O 1
ATOM 677 N N . ASN A 1 86 ? -4.055 -6.912 -18.170 1.00 77.00 86 ASN A N 1
ATOM 678 C CA . ASN A 1 86 ? -3.434 -5.864 -18.991 1.00 77.00 86 ASN A CA 1
ATOM 679 C C . ASN A 1 86 ? -4.239 -4.566 -19.136 1.00 77.00 86 ASN A C 1
ATOM 681 O O . ASN A 1 86 ? -3.622 -3.515 -19.297 1.00 77.00 86 ASN A O 1
ATOM 685 N N . ALA A 1 87 ? -5.568 -4.606 -19.050 1.00 84.81 87 ALA A N 1
ATOM 686 C CA . ALA A 1 87 ? -6.409 -3.412 -19.069 1.00 84.81 87 ALA A CA 1
ATOM 687 C C . ALA A 1 87 ? -6.572 -2.816 -17.663 1.00 84.81 87 ALA A C 1
ATOM 689 O O . ALA A 1 87 ? -6.538 -1.602 -17.480 1.00 84.81 87 ALA A O 1
ATOM 690 N N . MET A 1 88 ? -6.722 -3.683 -16.668 1.00 90.50 88 MET A N 1
ATOM 691 C CA . MET A 1 88 ? -7.024 -3.359 -15.286 1.00 90.50 88 MET A CA 1
ATOM 692 C C . MET A 1 88 ? -6.144 -4.188 -14.353 1.00 90.50 88 MET A C 1
ATOM 694 O O . MET A 1 88 ? -5.782 -5.336 -14.621 1.00 90.50 88 MET A O 1
ATOM 698 N N . VAL A 1 89 ? -5.819 -3.600 -13.204 1.00 96.25 89 VAL A N 1
ATOM 699 C CA . VAL A 1 89 ? -5.162 -4.317 -12.111 1.00 96.25 89 VAL A CA 1
ATOM 700 C C . VAL A 1 89 ? -6.087 -4.300 -10.908 1.00 96.25 89 VAL A C 1
ATOM 702 O O . VAL A 1 89 ? -6.640 -3.264 -10.539 1.00 96.25 89 VAL A O 1
ATOM 705 N N . ALA A 1 90 ? -6.240 -5.461 -10.286 1.00 96.25 90 ALA A N 1
ATOM 706 C CA . ALA A 1 90 ? -7.002 -5.643 -9.069 1.00 96.25 90 ALA A CA 1
ATOM 707 C C . ALA A 1 90 ? -6.175 -6.381 -8.015 1.00 96.25 90 ALA A C 1
ATOM 709 O O . ALA A 1 90 ? -5.340 -7.229 -8.333 1.00 96.25 90 ALA A O 1
ATOM 710 N N . LEU A 1 91 ? -6.460 -6.100 -6.746 1.00 95.94 91 LEU A N 1
ATOM 711 C CA . LEU A 1 91 ? -6.011 -6.930 -5.633 1.00 95.94 91 LEU A CA 1
ATOM 712 C C . LEU A 1 91 ? -7.141 -7.856 -5.197 1.00 95.94 91 LEU A C 1
ATOM 714 O O . LEU A 1 91 ? -8.258 -7.404 -4.948 1.00 95.94 91 LEU A O 1
ATOM 718 N N . ASN A 1 92 ? -6.845 -9.144 -5.068 1.00 94.94 92 ASN A N 1
ATOM 719 C CA . ASN A 1 92 ? -7.721 -10.088 -4.397 1.00 94.94 92 ASN A CA 1
ATOM 720 C C . ASN A 1 92 ? -7.500 -9.990 -2.882 1.00 94.94 92 ASN A C 1
ATOM 722 O O . ASN A 1 92 ? -6.481 -10.423 -2.352 1.00 94.94 92 ASN A O 1
ATOM 726 N N . LEU A 1 93 ? -8.462 -9.402 -2.180 1.00 89.88 93 LEU A N 1
ATOM 727 C CA . LEU A 1 93 ? -8.441 -9.207 -0.737 1.00 89.88 93 LEU A CA 1
ATOM 728 C C . LEU A 1 93 ? -9.472 -10.135 -0.097 1.00 89.88 93 LEU A C 1
ATOM 730 O O . LEU A 1 93 ? -10.659 -9.821 -0.061 1.00 89.88 93 LEU A O 1
ATOM 734 N N . ALA A 1 94 ? -9.020 -11.284 0.412 1.00 83.62 94 ALA A N 1
ATOM 735 C CA . ALA A 1 94 ? -9.872 -12.259 1.105 1.00 83.62 94 ALA A CA 1
ATOM 736 C C . ALA A 1 94 ? -11.156 -12.642 0.329 1.00 83.62 94 ALA A C 1
ATOM 738 O O . ALA A 1 94 ? -12.215 -12.808 0.927 1.00 83.62 94 ALA A O 1
ATOM 739 N N . GLY A 1 95 ? -11.060 -12.770 -0.999 1.00 84.69 95 GLY A N 1
ATOM 740 C CA . GLY A 1 95 ? -12.180 -13.130 -1.877 1.00 84.69 95 GLY A CA 1
ATOM 741 C C . GLY A 1 95 ? -12.886 -11.945 -2.542 1.00 84.69 95 GLY A C 1
ATOM 742 O O . GLY A 1 95 ? -13.744 -12.160 -3.395 1.00 84.69 95 GLY A O 1
ATOM 743 N N . HIS A 1 96 ? -12.514 -10.706 -2.214 1.00 88.25 96 HIS A N 1
ATOM 744 C CA . HIS A 1 96 ? -13.050 -9.503 -2.848 1.00 88.25 96 HIS A CA 1
ATOM 745 C C . HIS A 1 96 ? -12.023 -8.868 -3.786 1.00 88.25 96 HIS A C 1
ATOM 747 O O . HIS A 1 96 ? -10.868 -8.674 -3.410 1.00 88.25 96 HIS A O 1
ATOM 753 N N . ARG A 1 97 ? -12.445 -8.499 -5.001 1.00 91.94 97 ARG A N 1
ATOM 754 C CA . ARG A 1 97 ? -11.590 -7.775 -5.949 1.00 91.94 97 ARG A CA 1
ATOM 755 C C . ARG A 1 97 ? -11.650 -6.277 -5.678 1.00 91.94 97 ARG 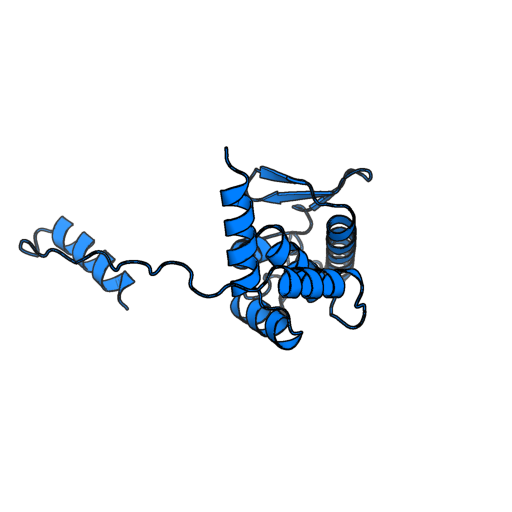A C 1
ATOM 757 O O . ARG A 1 97 ? -12.700 -5.664 -5.835 1.00 91.94 97 ARG A O 1
ATOM 764 N N . LEU A 1 98 ? -10.510 -5.699 -5.320 1.00 93.31 98 LEU A N 1
ATOM 765 C CA . LEU A 1 98 ? -10.315 -4.258 -5.229 1.00 93.31 98 LEU A CA 1
ATOM 766 C C . LEU A 1 98 ? -9.676 -3.759 -6.527 1.00 93.31 98 LEU A C 1
ATOM 768 O O . LEU A 1 98 ? -8.497 -4.023 -6.762 1.00 93.31 98 LEU A O 1
ATOM 772 N N . LEU A 1 99 ? -10.447 -3.057 -7.358 1.00 94.38 99 LEU A N 1
ATOM 773 C CA . LEU A 1 99 ? -9.929 -2.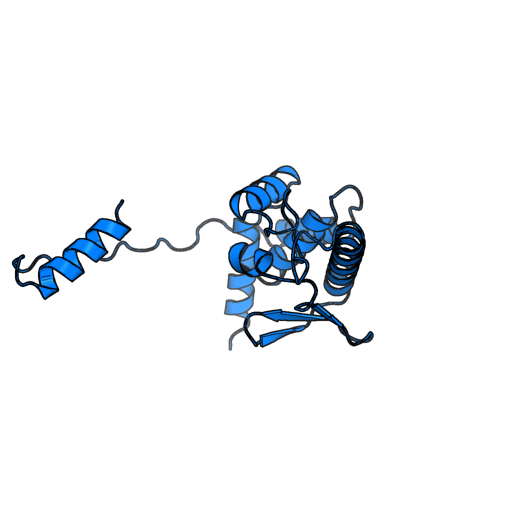411 -8.566 1.00 94.38 99 LEU A CA 1
ATOM 774 C C . LEU A 1 99 ? -8.993 -1.261 -8.186 1.00 94.3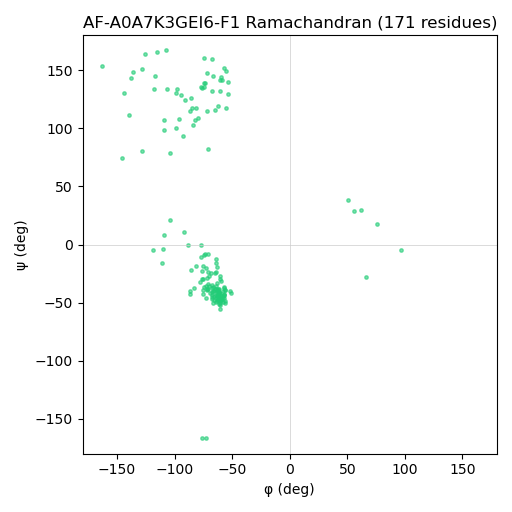8 99 LEU A C 1
ATOM 776 O O . LEU A 1 99 ? -9.319 -0.441 -7.326 1.00 94.38 99 LEU A O 1
ATOM 780 N N . LEU A 1 100 ? -7.825 -1.213 -8.823 1.00 95.12 100 LEU A N 1
ATOM 781 C CA . LEU A 1 100 ? -6.821 -0.191 -8.562 1.00 95.12 100 LEU A CA 1
ATOM 782 C C . LEU A 1 100 ? -6.903 0.931 -9.604 1.00 95.12 100 LEU A C 1
ATOM 784 O O . LEU A 1 100 ? -6.915 0.641 -10.802 1.00 95.12 100 LEU A O 1
ATOM 788 N N . PRO A 1 101 ? -6.872 2.207 -9.181 1.00 93.69 101 PRO A N 1
ATOM 789 C CA . PRO A 1 101 ? -6.633 3.321 -10.085 1.00 93.69 101 PRO A CA 1
ATOM 790 C C . PRO A 1 101 ? -5.299 3.169 -10.829 1.00 93.69 101 PRO A C 1
ATOM 792 O O . PRO A 1 101 ? -4.364 2.588 -10.265 1.00 93.69 101 PRO A O 1
ATOM 795 N N . PRO A 1 102 ? -5.168 3.729 -12.046 1.00 93.25 102 PRO A N 1
ATOM 796 C CA . PRO A 1 102 ? -4.007 3.510 -12.915 1.00 93.25 102 PRO A CA 1
ATOM 797 C C . PRO A 1 102 ? -2.642 3.751 -12.248 1.00 93.25 102 PRO A C 1
ATOM 799 O O . PRO A 1 102 ? -1.730 2.935 -12.390 1.00 93.25 102 PRO A O 1
ATOM 802 N N . GLU A 1 103 ? -2.507 4.814 -11.451 1.00 93.50 103 GLU A N 1
ATOM 803 C CA . GLU A 1 103 ? -1.246 5.126 -10.762 1.00 93.50 103 GLU A CA 1
ATOM 804 C C . GLU A 1 103 ? -0.865 4.077 -9.710 1.00 93.50 103 GLU A C 1
ATOM 806 O O . GLU A 1 103 ? 0.291 3.659 -9.613 1.00 93.50 103 GLU A O 1
ATOM 811 N N . VAL A 1 104 ? -1.846 3.578 -8.953 1.00 95.38 104 VAL A N 1
ATOM 812 C CA . VAL A 1 104 ? -1.622 2.515 -7.963 1.00 95.38 104 VAL A CA 1
ATOM 813 C C . VAL A 1 104 ? -1.366 1.181 -8.663 1.00 95.38 104 VAL A C 1
ATOM 8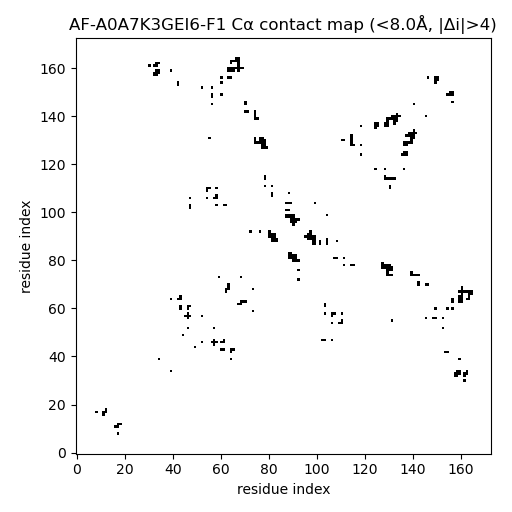15 O O . VAL A 1 104 ? -0.492 0.421 -8.247 1.00 95.38 104 VAL A O 1
ATOM 818 N N . ALA A 1 105 ? -2.091 0.909 -9.751 1.00 96.19 105 ALA A N 1
ATOM 819 C CA . ALA A 1 105 ? -1.917 -0.278 -10.579 1.00 96.19 105 ALA A CA 1
ATOM 820 C C . ALA A 1 105 ? -0.481 -0.397 -11.108 1.00 96.19 105 ALA A C 1
ATOM 822 O O . ALA A 1 105 ? 0.110 -1.477 -11.037 1.00 96.19 105 ALA A O 1
ATOM 823 N N . ARG A 1 106 ? 0.110 0.713 -11.571 1.00 95.56 106 ARG A N 1
ATOM 824 C CA . ARG A 1 106 ? 1.506 0.772 -12.033 1.00 95.56 106 ARG A CA 1
ATOM 825 C C . ARG A 1 106 ? 2.493 0.384 -10.929 1.00 95.56 106 ARG A C 1
ATOM 827 O O . ARG A 1 106 ? 3.357 -0.460 -11.164 1.00 95.56 106 ARG A O 1
ATOM 834 N N . LEU A 1 107 ? 2.337 0.940 -9.725 1.00 96.81 107 LEU A N 1
ATOM 835 C CA . LEU A 1 107 ? 3.186 0.606 -8.573 1.00 96.81 107 LEU A CA 1
ATOM 836 C C . LEU A 1 107 ? 3.053 -0.868 -8.173 1.00 96.81 107 LEU A C 1
ATOM 838 O O . LEU A 1 107 ? 4.056 -1.560 -8.011 1.00 96.81 107 LEU A O 1
ATOM 842 N N . VAL A 1 108 ? 1.820 -1.370 -8.065 1.00 97.12 108 VAL A N 1
ATOM 843 C CA . VAL A 1 108 ? 1.552 -2.766 -7.687 1.00 97.12 108 VAL A CA 1
ATOM 844 C C . VAL A 1 108 ? 2.103 -3.744 -8.725 1.00 97.12 108 VAL A C 1
ATOM 846 O O . VAL A 1 108 ? 2.682 -4.763 -8.346 1.00 97.12 108 VAL A O 1
ATOM 849 N N . ARG A 1 109 ? 1.982 -3.432 -10.022 1.00 96.75 109 ARG A N 1
ATOM 850 C CA . ARG A 1 109 ? 2.571 -4.227 -11.109 1.00 96.75 109 ARG A CA 1
ATOM 851 C C . ARG A 1 109 ? 4.095 -4.279 -10.984 1.00 96.75 109 ARG A C 1
ATOM 853 O O . ARG A 1 109 ? 4.658 -5.369 -10.936 1.00 96.75 109 ARG A O 1
ATOM 860 N N . ALA A 1 110 ? 4.745 -3.124 -10.841 1.00 96.50 110 ALA A N 1
ATOM 861 C CA . ALA A 1 110 ? 6.196 -3.049 -10.681 1.00 96.50 110 ALA A CA 1
ATOM 862 C C . ALA A 1 110 ? 6.680 -3.827 -9.441 1.00 96.50 110 ALA A C 1
ATOM 864 O O . ALA A 1 110 ? 7.630 -4.606 -9.526 1.00 96.50 110 ALA A O 1
ATOM 865 N N . GLN A 1 111 ? 5.991 -3.677 -8.303 1.00 97.12 111 GLN A N 1
ATOM 866 C CA . GLN A 1 111 ? 6.292 -4.399 -7.064 1.00 97.12 111 GLN A CA 1
ATOM 867 C C . GLN A 1 111 ? 6.156 -5.917 -7.254 1.00 97.12 111 GLN A C 1
ATOM 869 O O . GLN A 1 111 ? 7.034 -6.679 -6.842 1.00 97.12 111 GLN A O 1
ATOM 874 N N . ARG A 1 112 ? 5.071 -6.371 -7.897 1.00 96.50 112 ARG A N 1
ATOM 875 C CA . ARG A 1 112 ? 4.839 -7.786 -8.222 1.00 96.50 112 ARG A CA 1
ATOM 876 C C . ARG A 1 112 ? 5.974 -8.344 -9.071 1.00 96.50 112 ARG A C 1
ATOM 878 O O . ARG A 1 112 ? 6.488 -9.417 -8.757 1.00 96.50 112 ARG A O 1
ATOM 885 N N . ASP A 1 113 ? 6.343 -7.639 -10.132 1.00 95.50 113 ASP A N 1
ATOM 886 C CA . ASP A 1 113 ? 7.334 -8.107 -11.100 1.00 95.50 113 ASP A CA 1
ATOM 887 C C . ASP A 1 113 ? 8.728 -8.178 -10.460 1.00 95.50 113 ASP A C 1
ATOM 889 O O . ASP A 1 113 ? 9.413 -9.195 -10.594 1.00 95.50 113 ASP A O 1
ATOM 893 N N . GLN A 1 114 ? 9.095 -7.184 -9.640 1.00 94.31 114 GLN A N 1
ATOM 894 C CA . GLN A 1 114 ? 10.323 -7.213 -8.841 1.00 94.31 114 GLN A CA 1
ATOM 895 C C . GLN A 1 114 ? 10.349 -8.403 -7.866 1.00 94.31 114 GLN A C 1
ATOM 897 O O . GLN A 1 114 ? 11.362 -9.101 -7.762 1.00 94.31 114 GLN A O 1
ATOM 902 N N . CYS A 1 115 ? 9.243 -8.674 -7.164 1.00 92.62 115 CYS A N 1
ATOM 903 C CA . CYS A 1 115 ? 9.161 -9.803 -6.231 1.00 92.62 115 CYS A CA 1
ATOM 904 C C . CYS A 1 115 ? 9.238 -11.155 -6.950 1.00 92.62 115 CYS A C 1
ATOM 906 O O . CYS A 1 115 ? 9.912 -12.065 -6.466 1.00 92.62 115 CYS A O 1
ATOM 908 N N . ARG A 1 116 ? 8.592 -11.288 -8.116 1.00 91.81 116 ARG A N 1
ATOM 909 C CA . ARG A 1 116 ? 8.676 -12.494 -8.955 1.00 91.81 116 ARG A CA 1
ATOM 910 C C . ARG A 1 116 ? 10.103 -12.745 -9.426 1.00 91.81 116 ARG A C 1
ATOM 912 O O . ARG A 1 116 ? 10.584 -13.863 -9.269 1.00 91.81 116 ARG A O 1
ATOM 919 N N . ALA A 1 117 ? 10.783 -11.720 -9.937 1.00 90.94 117 ALA A N 1
ATOM 920 C CA . ALA A 1 117 ? 12.168 -11.833 -10.384 1.00 90.94 117 ALA A CA 1
ATOM 921 C C . ALA A 1 117 ? 13.106 -12.238 -9.234 1.00 90.94 117 ALA A C 1
ATOM 923 O O . ALA A 1 117 ? 13.892 -13.171 -9.377 1.00 90.94 117 ALA A O 1
ATOM 924 N N . ARG A 1 118 ? 12.971 -11.606 -8.058 1.00 87.19 118 ARG A N 1
ATOM 925 C CA . ARG A 1 118 ? 13.769 -11.955 -6.869 1.00 87.19 118 ARG A CA 1
ATOM 926 C C . ARG A 1 118 ? 13.535 -13.399 -6.420 1.00 87.19 118 ARG A C 1
ATOM 928 O O . ARG A 1 118 ? 14.485 -14.076 -6.051 1.00 87.19 118 ARG A O 1
ATOM 935 N N . TRP A 1 119 ? 12.291 -13.870 -6.448 1.00 86.81 119 TRP A N 1
ATOM 936 C CA . TRP A 1 119 ? 11.952 -15.240 -6.056 1.00 86.81 119 TRP A CA 1
ATOM 937 C C . TRP A 1 119 ? 12.436 -16.290 -7.057 1.00 86.81 119 TRP A C 1
ATOM 939 O O . TRP A 1 119 ? 12.853 -17.365 -6.649 1.00 86.81 119 TRP A O 1
ATOM 949 N N . GLN A 1 120 ? 12.448 -15.986 -8.359 1.00 85.44 120 GLN A N 1
ATOM 950 C CA . GLN A 1 120 ? 12.974 -16.910 -9.372 1.00 85.44 120 GLN A CA 1
ATOM 951 C C . GLN A 1 120 ? 14.457 -17.246 -9.166 1.00 85.44 120 GLN A C 1
ATOM 953 O O . GLN A 1 120 ? 14.874 -18.335 -9.559 1.00 85.44 120 GLN A O 1
ATOM 958 N N . LEU A 1 121 ? 15.219 -16.346 -8.536 1.00 84.31 121 LEU A N 1
ATOM 959 C CA . LEU A 1 121 ? 16.627 -16.549 -8.180 1.00 84.31 121 LEU A CA 1
ATOM 960 C C . LEU A 1 121 ? 16.813 -17.460 -6.954 1.00 84.31 121 LEU A C 1
ATOM 962 O O . LEU A 1 121 ? 17.877 -18.052 -6.807 1.00 84.31 121 LEU A O 1
ATOM 966 N N . ASP A 1 122 ? 15.800 -17.582 -6.091 1.00 77.50 122 ASP A N 1
ATOM 967 C CA . ASP A 1 122 ? 15.830 -18.419 -4.886 1.00 77.50 122 ASP A CA 1
ATOM 968 C C . ASP A 1 122 ? 14.447 -19.029 -4.597 1.00 77.50 122 ASP A C 1
ATOM 970 O O . ASP A 1 122 ? 13.700 -18.626 -3.699 1.00 77.50 122 ASP A O 1
ATOM 974 N N . GLN A 1 123 ? 14.098 -20.027 -5.408 1.00 70.31 123 GLN A N 1
ATOM 975 C CA . GLN A 1 123 ? 12.793 -20.694 -5.365 1.00 70.31 123 GLN A CA 1
ATOM 976 C C . GLN A 1 123 ? 12.647 -21.642 -4.166 1.00 70.31 123 GLN A C 1
ATOM 978 O O . GLN A 1 123 ? 11.553 -22.138 -3.901 1.00 70.31 123 GLN A O 1
ATOM 983 N N . THR A 1 124 ? 13.730 -21.893 -3.423 1.00 71.56 124 THR A N 1
ATOM 984 C CA . THR A 1 124 ? 13.716 -22.797 -2.263 1.00 71.56 124 THR A CA 1
ATOM 985 C C . THR A 1 124 ? 13.049 -22.175 -1.037 1.00 71.56 124 THR A C 1
ATOM 987 O O . THR A 1 124 ? 12.606 -22.892 -0.142 1.00 71.56 124 THR A O 1
ATOM 990 N N . ALA A 1 125 ? 12.911 -20.846 -1.016 1.00 68.88 125 ALA A N 1
ATOM 991 C CA . ALA A 1 125 ? 12.405 -20.114 0.135 1.00 68.88 125 ALA A CA 1
ATOM 992 C C . ALA A 1 125 ? 10.874 -20.206 0.332 1.00 68.88 125 ALA A C 1
ATOM 994 O O . ALA A 1 125 ? 10.404 -20.118 1.459 1.00 68.88 125 ALA A O 1
ATOM 995 N N . SER A 1 126 ? 10.057 -20.356 -0.718 1.00 68.50 126 SER A N 1
ATOM 996 C CA . SER A 1 126 ? 8.585 -20.449 -0.594 1.00 68.50 126 SER A CA 1
ATOM 997 C C . SER A 1 126 ? 7.949 -21.021 -1.856 1.00 68.50 126 SER A C 1
ATOM 999 O O . SER A 1 126 ? 8.457 -20.802 -2.950 1.00 68.50 126 SER A O 1
ATOM 1001 N N . THR A 1 127 ? 6.777 -21.653 -1.735 1.00 77.81 127 THR A N 1
ATOM 1002 C CA . THR A 1 127 ? 5.974 -22.099 -2.888 1.00 77.81 127 THR A CA 1
ATOM 1003 C C . THR A 1 127 ? 5.333 -20.945 -3.663 1.00 77.81 127 THR A C 1
ATOM 1005 O O . THR A 1 127 ? 4.983 -21.106 -4.832 1.00 77.81 127 THR A O 1
ATOM 1008 N N . THR A 1 128 ? 5.128 -19.787 -3.026 1.00 84.44 128 THR A N 1
ATOM 1009 C CA . THR A 1 128 ? 4.577 -18.576 -3.657 1.00 84.44 128 THR A CA 1
ATOM 1010 C C . THR A 1 128 ? 5.239 -17.330 -3.066 1.00 84.44 128 THR A C 1
ATOM 1012 O O . THR A 1 128 ? 5.275 -17.199 -1.840 1.00 84.44 128 THR A O 1
ATOM 1015 N N . PRO A 1 129 ? 5.738 -16.388 -3.888 1.00 91.00 129 PRO A N 1
ATOM 1016 C CA . PRO A 1 129 ? 6.363 -15.190 -3.352 1.00 91.00 129 PRO A CA 1
ATOM 1017 C C . PRO A 1 129 ? 5.348 -14.195 -2.792 1.00 91.00 129 PRO A C 1
ATOM 1019 O O . PRO A 1 129 ? 4.301 -13.923 -3.391 1.00 91.00 129 PRO A O 1
ATOM 1022 N N . TRP A 1 130 ? 5.708 -13.612 -1.651 1.00 94.19 130 TRP A N 1
ATOM 1023 C CA . TRP A 1 130 ? 5.005 -12.492 -1.036 1.00 94.19 130 TRP A CA 1
ATOM 1024 C C . TRP A 1 130 ? 5.125 -11.234 -1.903 1.00 94.19 130 TRP A C 1
ATOM 1026 O O . TRP A 1 130 ? 6.169 -10.988 -2.506 1.00 94.19 130 TRP A O 1
ATOM 1036 N N . LEU A 1 131 ? 4.074 -10.413 -1.935 1.00 95.25 131 LEU A N 1
ATOM 1037 C CA . LEU A 1 131 ? 4.104 -9.093 -2.574 1.00 95.25 131 LEU A CA 1
ATOM 1038 C C . LEU A 1 131 ? 4.973 -8.108 -1.775 1.00 95.25 131 LEU A C 1
ATOM 1040 O O . LEU A 1 131 ? 5.557 -7.185 -2.336 1.00 95.25 131 LEU A O 1
ATOM 1044 N N . PHE A 1 132 ? 5.091 -8.338 -0.466 1.00 94.56 132 PHE A N 1
ATOM 1045 C CA . PHE A 1 132 ? 5.969 -7.608 0.445 1.00 94.56 132 PHE A CA 1
ATOM 1046 C C . PHE A 1 132 ? 6.822 -8.611 1.236 1.00 94.56 132 PHE A C 1
ATOM 1048 O O . PHE A 1 132 ? 6.471 -8.953 2.369 1.00 94.56 132 PHE A O 1
ATOM 1055 N N . PRO A 1 133 ? 7.909 -9.143 0.649 1.00 91.25 133 PRO A N 1
ATOM 1056 C CA . PRO A 1 133 ? 8.746 -10.141 1.306 1.00 91.25 133 PRO A CA 1
ATOM 1057 C C . PRO A 1 133 ? 9.578 -9.529 2.440 1.00 91.25 133 PRO A C 1
ATOM 1059 O O . PRO A 1 133 ? 10.007 -8.375 2.378 1.00 91.25 133 PRO A O 1
ATOM 1062 N N . GLY A 1 134 ? 9.829 -10.325 3.477 1.00 89.00 134 GLY A N 1
ATOM 1063 C CA . GLY A 1 134 ? 10.762 -9.996 4.547 1.00 89.00 134 GLY A CA 1
A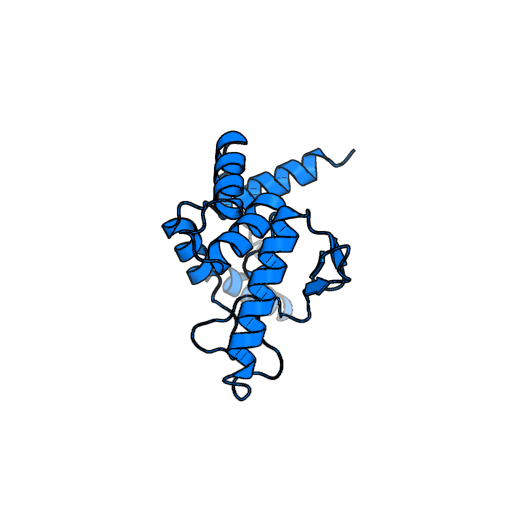TOM 1064 C C . GLY A 1 134 ? 12.229 -10.166 4.135 1.00 89.00 134 GLY A C 1
ATOM 1065 O O . GLY A 1 134 ? 12.573 -10.306 2.958 1.00 89.00 134 GLY A O 1
ATOM 1066 N N . GLN A 1 135 ? 13.112 -10.153 5.141 1.00 83.19 135 GLN A N 1
ATOM 1067 C CA . GLN A 1 135 ? 14.529 -10.493 4.952 1.00 83.19 135 GLN A CA 1
ATOM 1068 C C . GLN A 1 135 ? 14.677 -11.940 4.474 1.00 83.19 135 GLN A C 1
ATOM 1070 O O . GLN A 1 135 ? 15.355 -12.197 3.484 1.00 83.19 135 GLN A O 1
ATOM 1075 N N . GLU A 1 136 ? 13.963 -12.853 5.132 1.00 82.31 136 GLU A N 1
ATOM 1076 C CA . GLU A 1 136 ? 13.770 -14.223 4.673 1.00 82.31 136 GLU A CA 1
ATOM 1077 C C . GLU A 1 136 ? 12.641 -14.241 3.626 1.00 82.31 136 GLU A C 1
ATOM 1079 O O . GLU A 1 136 ? 11.505 -13.902 3.975 1.00 82.31 136 GLU A O 1
ATOM 1084 N N . PRO A 1 137 ? 12.897 -14.626 2.360 1.00 77.94 137 PRO A N 1
ATOM 1085 C CA . PRO A 1 137 ? 11.877 -14.589 1.306 1.00 77.94 137 PRO A CA 1
ATOM 1086 C C . PRO A 1 137 ? 10.684 -15.520 1.572 1.00 77.94 137 PRO A C 1
ATOM 1088 O O . PRO A 1 137 ? 9.606 -15.312 1.018 1.00 77.94 137 PRO A O 1
ATOM 1091 N N . ALA A 1 138 ? 10.864 -16.509 2.456 1.00 82.50 138 ALA A N 1
ATOM 1092 C CA . ALA A 1 138 ? 9.820 -17.405 2.946 1.00 82.50 138 ALA A CA 1
ATOM 1093 C C . ALA A 1 138 ? 8.725 -16.692 3.745 1.00 82.50 138 ALA A C 1
ATOM 1095 O O . ALA A 1 138 ? 7.603 -17.188 3.863 1.00 82.50 138 ALA A O 1
ATOM 1096 N N . ARG A 1 139 ? 9.042 -15.527 4.320 1.00 86.25 139 ARG A N 1
ATOM 1097 C CA . ARG A 1 139 ? 8.180 -14.828 5.268 1.00 86.25 139 ARG A CA 1
ATOM 1098 C C . ARG A 1 139 ? 7.754 -13.470 4.721 1.00 86.25 139 ARG A C 1
ATOM 1100 O O . ARG A 1 139 ? 8.549 -12.791 4.066 1.00 86.25 139 ARG A O 1
ATOM 1107 N N . PRO A 1 140 ? 6.524 -13.031 5.021 1.00 90.06 140 PRO A N 1
ATOM 1108 C CA . PRO A 1 140 ? 6.119 -11.676 4.707 1.00 90.06 140 PRO A CA 1
ATOM 1109 C C . PRO A 1 140 ? 6.897 -10.676 5.568 1.00 90.06 140 PRO A C 1
ATOM 1111 O O . PRO A 1 140 ? 7.425 -10.998 6.640 1.00 90.06 140 PRO A O 1
ATOM 1114 N N . LEU A 1 141 ? 6.950 -9.432 5.108 1.00 92.38 141 LEU A N 1
ATOM 1115 C CA . LEU A 1 141 ? 7.491 -8.322 5.877 1.00 92.38 141 LEU A CA 1
ATOM 1116 C C . LEU A 1 141 ? 6.698 -8.154 7.184 1.00 92.38 141 LEU A C 1
ATOM 1118 O O . LEU A 1 141 ? 5.485 -8.338 7.230 1.00 92.38 141 LEU A O 1
ATOM 1122 N N . GLY A 1 142 ? 7.375 -7.785 8.272 1.00 92.81 142 GLY A N 1
ATOM 1123 C CA . GLY A 1 142 ? 6.713 -7.548 9.555 1.00 92.81 142 GLY A CA 1
ATOM 1124 C C . GLY A 1 142 ? 5.934 -6.228 9.577 1.00 92.81 142 GLY A C 1
ATOM 1125 O O . GLY A 1 142 ? 6.466 -5.185 9.198 1.00 92.81 142 GLY A O 1
ATOM 1126 N N . ALA A 1 143 ? 4.708 -6.233 10.112 1.00 90.81 143 ALA A N 1
ATOM 1127 C CA . ALA A 1 143 ? 3.853 -5.038 10.181 1.00 90.81 143 ALA A CA 1
ATOM 1128 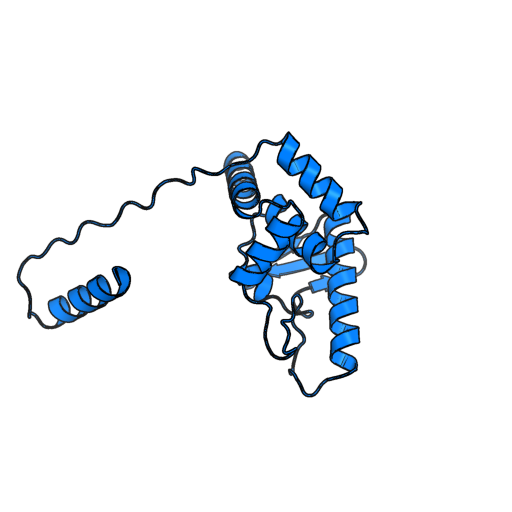C C . ALA A 1 143 ? 4.484 -3.864 10.951 1.00 90.81 143 ALA A C 1
ATOM 1130 O O . ALA A 1 143 ? 4.381 -2.714 10.522 1.00 90.81 143 ALA A O 1
ATOM 1131 N N . THR A 1 144 ? 5.173 -4.143 12.061 1.00 90.94 144 THR A N 1
ATOM 1132 C CA . THR A 1 144 ? 5.905 -3.123 12.834 1.00 90.94 144 THR A CA 1
ATOM 1133 C C . THR A 1 144 ? 7.027 -2.500 12.010 1.00 90.94 144 THR A C 1
ATOM 1135 O O . THR A 1 144 ? 7.206 -1.284 12.028 1.00 90.94 144 THR A O 1
ATOM 1138 N N . TYR A 1 145 ? 7.754 -3.323 11.253 1.00 92.38 145 TYR A N 1
ATOM 1139 C CA . TYR A 1 145 ? 8.840 -2.850 10.407 1.00 92.38 145 TYR A CA 1
ATOM 1140 C C . TYR A 1 145 ? 8.314 -2.002 9.249 1.00 92.38 145 TYR A C 1
ATOM 1142 O O . TYR A 1 145 ? 8.832 -0.912 9.025 1.00 92.38 145 TYR A O 1
ATOM 1150 N N . LEU A 1 146 ? 7.249 -2.438 8.567 1.00 93.75 146 LEU A N 1
ATOM 1151 C CA . LEU A 1 146 ? 6.615 -1.638 7.519 1.00 93.75 146 LEU A CA 1
ATOM 1152 C C . LEU A 1 146 ? 6.164 -0.275 8.060 1.00 93.75 146 LEU A C 1
ATOM 1154 O O . LEU A 1 146 ? 6.421 0.751 7.436 1.00 93.75 146 LEU A O 1
ATOM 1158 N N . ASN A 1 147 ? 5.557 -0.245 9.250 1.00 92.38 147 ASN A N 1
ATOM 1159 C CA . ASN A 1 147 ? 5.150 1.007 9.881 1.00 92.38 147 ASN A CA 1
ATOM 1160 C C . ASN A 1 147 ? 6.340 1.947 10.128 1.00 92.38 147 ASN A C 1
ATOM 1162 O O . ASN A 1 147 ? 6.267 3.128 9.793 1.00 92.38 147 ASN A O 1
ATOM 1166 N N . LEU A 1 148 ? 7.437 1.420 10.680 1.00 93.81 148 LEU A N 1
ATOM 1167 C CA . LEU A 1 148 ? 8.660 2.186 10.908 1.00 93.81 148 LEU A CA 1
ATOM 1168 C C . LEU A 1 148 ? 9.265 2.686 9.592 1.00 93.81 148 LEU A C 1
ATOM 1170 O O . LEU A 1 148 ? 9.673 3.843 9.510 1.00 93.81 148 LEU A O 1
ATOM 1174 N N . LYS A 1 149 ? 9.300 1.831 8.564 1.00 95.00 149 LYS A N 1
ATOM 1175 C CA . LYS A 1 149 ? 9.843 2.159 7.245 1.00 95.00 149 LYS A CA 1
ATOM 1176 C C . LYS A 1 149 ? 9.043 3.282 6.587 1.00 95.00 149 LYS A C 1
ATOM 1178 O O . LYS A 1 149 ? 9.633 4.277 6.188 1.00 95.00 149 LYS A O 1
ATOM 1183 N N . LEU A 1 150 ? 7.712 3.184 6.566 1.00 95.06 150 LEU A N 1
ATOM 1184 C CA . LEU A 1 150 ? 6.833 4.240 6.050 1.00 95.06 150 LEU A CA 1
ATOM 1185 C C . LEU A 1 150 ? 7.082 5.573 6.768 1.00 95.06 150 LEU A C 1
ATOM 1187 O O . LEU A 1 150 ? 7.331 6.584 6.115 1.00 95.06 150 LEU A O 1
ATOM 1191 N N . ARG A 1 151 ? 7.129 5.563 8.108 1.00 94.50 151 ARG A N 1
ATOM 1192 C CA . ARG A 1 151 ? 7.396 6.777 8.898 1.00 94.50 151 ARG A CA 1
ATOM 1193 C C . ARG A 1 151 ? 8.768 7.382 8.623 1.00 94.50 151 ARG A C 1
ATOM 1195 O O . ARG A 1 151 ? 8.878 8.600 8.553 1.00 94.50 151 ARG A O 1
ATOM 1202 N N . ARG A 1 152 ? 9.802 6.553 8.450 1.00 95.75 152 ARG A N 1
ATOM 1203 C CA . ARG A 1 152 ? 11.157 7.010 8.099 1.00 95.75 152 ARG A CA 1
ATOM 1204 C C . ARG A 1 152 ? 11.185 7.765 6.770 1.00 95.75 152 ARG A C 1
ATOM 1206 O O . ARG A 1 152 ? 11.986 8.675 6.619 1.00 95.75 152 ARG A O 1
ATOM 1213 N N . HIS A 1 153 ? 10.303 7.410 5.842 1.00 95.44 153 HIS A N 1
ATOM 1214 C CA . HIS A 1 153 ? 10.162 8.079 4.549 1.00 95.44 153 HIS A CA 1
ATOM 1215 C C . HIS A 1 153 ? 9.119 9.213 4.551 1.00 95.44 153 HIS A C 1
ATOM 1217 O O . HIS A 1 153 ? 8.771 9.742 3.495 1.00 95.44 153 HIS A O 1
ATOM 1223 N N . GLY A 1 154 ? 8.634 9.620 5.729 1.00 92.12 154 GLY A N 1
ATOM 1224 C CA . GLY A 1 154 ? 7.669 10.710 5.875 1.00 92.12 154 GLY A CA 1
ATOM 1225 C C . GLY A 1 154 ? 6.239 10.334 5.485 1.00 92.12 154 GLY A C 1
ATOM 1226 O O . GLY A 1 154 ? 5.430 11.221 5.253 1.00 92.12 154 GLY A O 1
ATOM 1227 N N . ILE A 1 155 ? 5.918 9.039 5.411 1.00 93.19 155 ILE A N 1
ATOM 1228 C CA . ILE A 1 155 ? 4.547 8.562 5.215 1.00 93.19 155 ILE A CA 1
ATOM 1229 C C . ILE A 1 155 ? 3.935 8.270 6.587 1.00 93.19 155 ILE A C 1
ATOM 1231 O O . ILE A 1 155 ? 4.520 7.547 7.399 1.00 93.19 155 ILE A O 1
ATOM 1235 N N . ALA A 1 156 ? 2.749 8.812 6.860 1.00 91.81 156 ALA A N 1
ATOM 1236 C CA . ALA A 1 156 ? 2.052 8.672 8.138 1.00 91.81 156 ALA A CA 1
ATOM 1237 C C . ALA A 1 156 ? 0.882 7.668 8.033 1.00 91.81 156 ALA A C 1
ATOM 1239 O O . ALA A 1 156 ? -0.289 8.053 7.993 1.00 91.81 156 ALA A O 1
ATOM 1240 N N . PRO A 1 157 ? 1.146 6.346 8.062 1.00 83.00 157 PRO A N 1
ATOM 1241 C CA . PRO A 1 157 ? 0.160 5.339 7.668 1.00 83.00 157 PRO A CA 1
ATOM 1242 C C . PRO A 1 157 ? -1.032 5.204 8.620 1.00 83.00 157 PRO A C 1
ATOM 1244 O O . PRO A 1 157 ? -2.087 4.723 8.222 1.00 83.00 157 PRO A O 1
ATOM 1247 N N . ARG A 1 158 ? -0.892 5.583 9.900 1.00 85.50 158 ARG A N 1
ATOM 1248 C CA . ARG A 1 158 ? -2.018 5.529 10.853 1.00 85.50 158 ARG A CA 1
ATOM 1249 C C . ARG A 1 158 ? -3.037 6.632 10.577 1.00 85.50 158 ARG A C 1
ATOM 1251 O O . ARG A 1 158 ? -4.222 6.322 10.564 1.00 85.50 158 ARG A O 1
ATOM 1258 N N . ALA A 1 159 ? -2.559 7.858 10.363 1.00 84.00 159 ALA A N 1
ATOM 1259 C CA . ALA A 1 159 ? -3.388 9.005 10.012 1.00 84.00 159 ALA A CA 1
ATOM 1260 C C . ALA A 1 159 ? -4.056 8.783 8.648 1.00 84.00 159 ALA A C 1
ATOM 1262 O O . ALA A 1 159 ? -5.278 8.812 8.562 1.00 84.00 159 ALA A O 1
ATOM 1263 N N . GLY A 1 160 ? -3.276 8.390 7.636 1.00 83.12 160 GLY A N 1
ATOM 1264 C CA . GLY A 1 160 ? -3.781 8.166 6.282 1.00 83.12 160 GLY A CA 1
ATOM 1265 C C . GLY A 1 160 ? -4.848 7.081 6.217 1.00 83.12 160 GLY A C 1
ATOM 1266 O O . GLY A 1 160 ? -5.902 7.252 5.619 1.00 83.12 160 GLY A O 1
ATOM 1267 N N . ARG A 1 161 ? -4.639 5.977 6.943 1.00 86.25 161 ARG A N 1
ATOM 1268 C CA . ARG A 1 161 ? -5.647 4.919 7.041 1.00 86.25 161 ARG A CA 1
ATOM 1269 C C . ARG A 1 161 ? -6.947 5.390 7.694 1.00 86.25 161 ARG A C 1
ATOM 1271 O O . ARG A 1 161 ? -8.016 4.908 7.326 1.00 86.25 161 ARG A O 1
ATOM 1278 N N . ASN A 1 162 ? -6.857 6.235 8.719 1.00 87.00 162 ASN A N 1
ATOM 1279 C CA . ASN A 1 162 ? -8.040 6.746 9.403 1.00 87.00 162 ASN A CA 1
ATOM 1280 C C . ASN A 1 162 ? -8.813 7.709 8.495 1.00 87.00 162 ASN A C 1
ATOM 1282 O O . ASN A 1 162 ? -10.030 7.575 8.415 1.00 87.00 162 ASN A O 1
ATOM 1286 N N . ASN A 1 163 ? -8.116 8.578 7.758 1.00 83.69 163 ASN A N 1
ATOM 1287 C CA . ASN A 1 163 ? -8.718 9.443 6.746 1.00 83.69 163 ASN A CA 1
ATOM 1288 C C . ASN A 1 163 ? -9.399 8.649 5.629 1.00 83.69 163 ASN A C 1
ATOM 1290 O O . ASN A 1 163 ? -10.571 8.876 5.368 1.00 83.69 163 ASN A O 1
ATOM 1294 N N . ALA A 1 164 ? -8.720 7.669 5.022 1.00 83.44 164 ALA A N 1
ATOM 1295 C CA . ALA A 1 164 ? -9.302 6.852 3.953 1.00 83.44 164 ALA A CA 1
ATOM 1296 C C . ALA A 1 164 ? -10.601 6.157 4.391 1.00 83.44 164 ALA A C 1
ATOM 1298 O O . ALA A 1 164 ? -11.571 6.082 3.647 1.00 83.44 164 ALA A O 1
ATOM 1299 N N . ARG A 1 165 ? -10.644 5.669 5.636 1.00 85.06 165 ARG A N 1
ATOM 1300 C CA . ARG A 1 165 ? -11.857 5.069 6.210 1.00 85.06 165 ARG A CA 1
ATOM 1301 C C . ARG A 1 165 ? -12.949 6.089 6.488 1.00 85.06 165 ARG A C 1
ATOM 1303 O O . ARG A 1 165 ? -14.114 5.736 6.364 1.00 85.06 165 ARG A O 1
ATOM 1310 N N . LEU A 1 166 ? -12.578 7.296 6.910 1.00 84.25 166 LEU A N 1
ATOM 1311 C CA . LEU A 1 166 ? -13.526 8.383 7.113 1.00 84.25 166 LEU A CA 1
ATOM 1312 C C . LEU A 1 166 ? -14.142 8.799 5.773 1.00 84.25 166 LEU A C 1
ATOM 1314 O O . LEU A 1 166 ? -15.358 8.833 5.679 1.00 84.25 166 LEU A O 1
ATOM 1318 N N . ALA A 1 167 ? -13.325 8.998 4.735 1.00 82.00 167 ALA A N 1
ATOM 1319 C CA . ALA A 1 167 ? -13.780 9.307 3.380 1.00 82.00 167 ALA A CA 1
ATOM 1320 C C . ALA A 1 167 ? -14.751 8.238 2.848 1.00 82.00 167 ALA A C 1
ATOM 1322 O O . ALA A 1 167 ? -15.874 8.559 2.481 1.00 82.00 167 ALA A O 1
ATOM 1323 N N . LEU A 1 168 ? -14.378 6.954 2.946 1.00 78.12 168 LEU A N 1
ATOM 1324 C CA . LEU A 1 168 ? -15.253 5.839 2.556 1.00 78.12 168 LEU A CA 1
ATOM 1325 C C . LEU A 1 168 ? -16.565 5.779 3.352 1.00 78.12 168 LEU A C 1
ATOM 1327 O O . LEU A 1 168 ? -17.554 5.262 2.843 1.00 78.12 168 LEU A O 1
ATOM 1331 N N . ALA A 1 169 ? -16.575 6.237 4.607 1.00 79.25 169 ALA A N 1
ATOM 1332 C CA . ALA A 1 169 ? -17.789 6.287 5.416 1.00 79.25 169 ALA A CA 1
ATOM 1333 C C . ALA A 1 169 ? -18.689 7.474 5.039 1.00 79.25 169 ALA A C 1
ATOM 1335 O O . ALA A 1 169 ? -19.904 7.351 5.146 1.00 79.25 169 ALA A O 1
ATOM 1336 N N . THR A 1 170 ? -18.105 8.593 4.604 1.00 77.00 170 THR A N 1
ATOM 1337 C CA . THR A 1 170 ? -18.835 9.775 4.118 1.00 77.00 170 THR A CA 1
ATOM 1338 C C . THR A 1 170 ? -19.487 9.531 2.754 1.00 77.00 170 THR A C 1
ATOM 1340 O O . THR A 1 170 ? -20.537 10.100 2.482 1.00 77.00 170 THR A O 1
ATOM 1343 N N . ASP A 1 171 ? -18.914 8.652 1.926 1.00 70.62 171 ASP A N 1
ATOM 1344 C CA . ASP A 1 171 ? -19.464 8.272 0.614 1.00 70.62 171 ASP A CA 1
ATOM 1345 C C . ASP A 1 171 ? -20.658 7.290 0.694 1.00 70.62 171 ASP A C 1
ATOM 1347 O O . ASP A 1 171 ? -21.201 6.880 -0.336 1.00 70.62 171 ASP A O 1
ATOM 1351 N N . LEU A 1 172 ? -21.076 6.881 1.901 1.00 51.31 172 LEU A N 1
ATOM 1352 C CA . LEU A 1 172 ? -22.270 6.056 2.110 1.00 51.31 172 LEU A CA 1
ATOM 1353 C C . LEU A 1 172 ? -23.525 6.957 2.200 1.00 51.31 172 LEU A C 1
ATOM 1355 O O . LEU A 1 172 ? -23.524 7.872 3.024 1.00 51.31 172 LEU A O 1
ATOM 1359 N N . PRO A 1 173 ? -24.574 6.717 1.383 1.00 47.84 173 PRO A N 1
ATOM 1360 C CA . PRO A 1 173 ? -25.801 7.523 1.363 1.00 47.84 173 PRO A CA 1
ATOM 1361 C C . PRO A 1 173 ? -26.667 7.377 2.622 1.00 47.84 173 PRO A C 1
ATOM 1363 O O . PRO A 1 173 ? -26.609 6.309 3.280 1.00 47.84 173 PRO A O 1
#

Mean predicted aligned error: 9.36 Å

Sequence (173 aa):
ERREVRAFITWARGRSLLGELVVPRARIAAPSVFMTDEEQTEQLHRCFGDDSLPLDVRTAGALTLLFGLQHTKLLELTVRDVVDDNAMVALNLAGHRLLLPPEVARLVRAQRDQCRARWQLDQTASTTPWLFPGQEPARPLGATYLNLKLRRHGIAPRAGRNNARLALATDLP

Radius of gyration: 19.92 Å; Cα contacts (8 Å, |Δi|>4): 201; chains: 1; bounding box: 42×42×61 Å